Protein AF-A0A7W6WTU1-F1 (afdb_monomer_lite)

Secondary structure (DSSP, 8-state):
-----TTEEEEEEGGGS-TTPPPEE-HHHHHTT-TTSPPEEEEE-TTSPPTTPSSP----EEEEESB-TTT--BS----TTS---S--EEEEEETTTTEEEEEEE-TTT--EEETTT--EEESSSPTT-PPPEE-EEEEEETTEEEEEEESSPP-

Sequence (155 aa):
MTTNIPGFVQIIKVNDFLPGDPPIDITDIVHRTDSGATPRILARLETDKPDGEQPPSPPKFFSIARRCTHAGCNILKGSPNWATADRPIVFSMLGEGATVYPVIQCPCHGSRFDLTTGKRLLGPAPPGANLAQFETRIETVGEDAYVFVALAATA

Radius of gyration: 15.71 Å; chains: 1; bounding box: 39×41×41 Å

pLDDT: mean 83.46, std 15.88, range [39.72, 98.0]

Foldseek 3Di:
DDDDDPQKFFAFFPVVADAQPAKAWCQVRLCVVPVPFAGKIKDFHNPADDPPDPPDDPGDMWMWHQAAQQPGAGLDDPDPVFPCDPRQFDFDQADDPGDTARWGFRRPWTFIARRHFQATRDTDNDHPSGTFIWDWDWDDDPNTITIMTGRDTDD

Structure (mmCIF, N/CA/C/O backbone):
data_AF-A0A7W6WTU1-F1
#
_entry.id   AF-A0A7W6WTU1-F1
#
loop_
_atom_site.group_PDB
_atom_site.id
_atom_site.type_symbol
_atom_site.label_atom_id
_atom_site.label_alt_id
_atom_site.label_comp_id
_atom_site.label_asym_id
_atom_site.label_entity_id
_atom_site.label_seq_id
_atom_site.pdbx_PDB_ins_code
_atom_site.Cartn_x
_atom_site.Cartn_y
_atom_site.Cartn_z
_atom_site.occupancy
_atom_site.B_iso_or_equiv
_atom_site.auth_seq_id
_atom_site.auth_comp_id
_atom_site.auth_asym_id
_atom_site.auth_atom_id
_atom_site.pdbx_PDB_model_num
ATOM 1 N N . MET A 1 1 ? -16.209 -2.855 21.179 1.00 49.84 1 MET A N 1
ATOM 2 C CA . MET A 1 1 ? -16.854 -3.793 20.234 1.00 49.84 1 MET A CA 1
ATOM 3 C C . MET A 1 1 ? -16.062 -3.725 18.947 1.00 49.84 1 MET A C 1
ATOM 5 O O . MET A 1 1 ? -15.775 -2.618 18.526 1.00 49.84 1 MET A O 1
ATOM 9 N N . THR A 1 2 ? -15.634 -4.845 18.374 1.00 57.03 2 THR A N 1
ATOM 10 C CA . THR A 1 2 ? -14.981 -4.846 17.059 1.00 57.03 2 THR A CA 1
ATOM 11 C C . THR A 1 2 ? -16.050 -4.637 15.991 1.00 57.03 2 THR A C 1
ATOM 13 O O . THR A 1 2 ? -16.993 -5.423 15.899 1.00 57.03 2 THR A O 1
ATOM 16 N N . THR A 1 3 ? -15.944 -3.565 15.207 1.00 71.44 3 THR A N 1
ATOM 17 C CA . THR A 1 3 ? -16.825 -3.364 14.052 1.00 71.44 3 THR A CA 1
ATOM 18 C C . THR A 1 3 ? -16.449 -4.400 12.999 1.00 71.44 3 THR A C 1
ATOM 20 O O . THR A 1 3 ? -15.352 -4.365 12.448 1.00 71.44 3 THR A O 1
ATOM 23 N N . ASN A 1 4 ? -17.335 -5.367 12.759 1.00 82.25 4 ASN A N 1
ATOM 24 C CA . ASN A 1 4 ? -17.152 -6.343 11.693 1.00 82.25 4 ASN A CA 1
ATOM 25 C C . ASN A 1 4 ? -17.695 -5.762 10.385 1.00 82.25 4 ASN A C 1
ATOM 27 O O . ASN A 1 4 ? -18.902 -5.561 10.253 1.00 82.25 4 ASN A O 1
ATOM 31 N N . ILE A 1 5 ? -16.808 -5.507 9.427 1.00 89.81 5 ILE A N 1
ATOM 32 C CA . ILE A 1 5 ? -17.169 -5.024 8.096 1.00 89.81 5 ILE A CA 1
ATOM 33 C C . ILE A 1 5 ? -16.916 -6.173 7.121 1.00 89.81 5 ILE A C 1
ATOM 35 O O . ILE A 1 5 ? -15.758 -6.548 6.922 1.00 89.81 5 ILE A O 1
ATOM 39 N N . PRO A 1 6 ? -17.963 -6.755 6.511 1.00 91.62 6 PRO A N 1
ATOM 40 C CA . PRO A 1 6 ? -17.800 -7.878 5.598 1.00 91.62 6 PRO A CA 1
ATOM 41 C C . PRO A 1 6 ? -16.785 -7.578 4.492 1.00 91.62 6 PRO A C 1
ATOM 43 O O . PRO A 1 6 ? -16.918 -6.598 3.764 1.00 91.62 6 PRO A O 1
ATOM 46 N N . GLY A 1 7 ? -15.770 -8.435 4.370 1.00 94.38 7 GLY A N 1
ATOM 47 C CA . GLY A 1 7 ? -14.719 -8.305 3.359 1.00 94.38 7 GLY A CA 1
ATOM 48 C C . GLY A 1 7 ? -13.589 -7.334 3.711 1.00 94.38 7 GLY A C 1
ATOM 49 O O . GLY A 1 7 ? -12.691 -7.173 2.889 1.00 94.38 7 GLY A O 1
ATOM 50 N N . PHE A 1 8 ? -13.588 -6.729 4.901 1.00 96.75 8 PHE A N 1
ATOM 51 C CA . PHE A 1 8 ? -12.549 -5.806 5.358 1.00 96.75 8 PHE A CA 1
ATOM 52 C C . PHE A 1 8 ? -11.900 -6.268 6.664 1.00 96.75 8 PHE A C 1
ATOM 54 O O . PHE A 1 8 ? -12.519 -6.931 7.493 1.00 96.75 8 PHE A O 1
ATOM 61 N N . VAL A 1 9 ? -10.647 -5.864 6.864 1.00 95.94 9 VAL A N 1
ATOM 62 C CA . VAL A 1 9 ? -9.871 -6.116 8.083 1.00 95.94 9 VAL A CA 1
ATOM 63 C C . VAL A 1 9 ? -9.476 -4.788 8.710 1.00 95.94 9 VAL A C 1
ATOM 65 O O . VAL A 1 9 ? -8.958 -3.913 8.018 1.00 95.94 9 VAL A O 1
ATOM 68 N N . GLN A 1 10 ? -9.703 -4.643 10.016 1.00 96.19 10 GLN A N 1
ATOM 69 C CA . GLN A 1 10 ? -9.227 -3.502 10.801 1.00 96.19 10 GLN A CA 1
ATOM 70 C C . GLN A 1 10 ? -7.696 -3.558 10.926 1.00 96.19 10 GLN A C 1
ATOM 72 O O . GLN A 1 10 ? -7.157 -4.580 11.349 1.00 96.19 10 GLN A O 1
ATOM 77 N N . ILE A 1 11 ? -6.996 -2.475 10.579 1.00 96.00 11 ILE A N 1
ATOM 78 C CA . ILE A 1 11 ? -5.526 -2.441 10.522 1.00 96.00 11 ILE A CA 1
ATOM 79 C C . ILE A 1 11 ? -4.915 -1.617 11.657 1.00 96.00 11 ILE A C 1
ATOM 81 O O . ILE A 1 11 ? -4.184 -2.157 12.483 1.00 96.00 11 ILE A O 1
ATOM 85 N N . ILE A 1 12 ? -5.177 -0.310 11.681 1.00 95.19 12 ILE A N 1
ATOM 86 C CA . ILE A 1 12 ? -4.514 0.654 12.573 1.00 95.19 12 ILE A CA 1
ATOM 87 C C . ILE A 1 12 ? -5.452 1.827 12.865 1.00 95.19 12 ILE A C 1
ATOM 89 O O . ILE A 1 12 ? -6.352 2.101 12.065 1.00 95.19 12 ILE A O 1
ATOM 93 N N . LYS A 1 13 ? -5.277 2.512 14.001 1.00 94.31 13 LYS A N 1
ATOM 94 C CA . LYS A 1 13 ? -5.976 3.780 14.254 1.00 94.31 13 LYS A CA 1
ATOM 95 C C . LYS A 1 13 ? -5.490 4.838 13.269 1.00 94.31 13 LYS A C 1
ATOM 97 O O . LYS A 1 13 ? -4.302 4.901 12.968 1.00 94.31 13 LYS A O 1
ATOM 102 N N . VAL A 1 14 ? -6.390 5.706 12.816 1.00 92.94 14 VAL A N 1
ATOM 103 C CA . VAL A 1 14 ? -6.050 6.802 11.891 1.00 92.94 14 VAL A CA 1
ATOM 104 C C . VAL A 1 14 ? -4.957 7.708 12.472 1.00 92.94 14 VAL A C 1
ATOM 106 O O . VAL A 1 14 ? -4.037 8.094 11.755 1.00 92.94 14 VAL A O 1
ATOM 109 N N . ASN A 1 15 ? -5.017 7.993 13.775 1.00 90.38 15 ASN A N 1
ATOM 110 C CA . ASN A 1 15 ? -4.074 8.889 14.454 1.00 90.38 15 ASN A CA 1
ATOM 111 C C . ASN A 1 15 ? -2.739 8.230 14.839 1.00 90.38 15 ASN A C 1
ATOM 113 O O . ASN A 1 15 ? -1.808 8.943 15.199 1.00 90.38 15 ASN A O 1
ATOM 117 N N . ASP A 1 16 ? -2.626 6.903 14.717 1.00 92.56 16 ASP A N 1
ATOM 118 C CA . ASP A 1 16 ? -1.378 6.170 14.977 1.00 92.56 16 ASP A CA 1
ATOM 119 C C . ASP A 1 16 ? -0.516 6.019 13.707 1.00 92.56 16 ASP A C 1
ATOM 121 O O . ASP A 1 16 ? 0.586 5.478 13.776 1.00 92.56 16 ASP A O 1
ATOM 125 N N . PHE A 1 17 ? -1.013 6.462 12.544 1.00 90.75 17 PHE A N 1
ATOM 126 C CA . PHE A 1 17 ? -0.292 6.422 11.271 1.00 90.75 17 PHE A CA 1
ATOM 127 C C . PHE A 1 17 ? -0.342 7.793 10.595 1.00 90.75 17 PHE A C 1
ATOM 129 O O . PHE A 1 17 ? -1.332 8.150 9.950 1.00 90.75 17 PHE A O 1
ATOM 136 N N . LEU A 1 18 ? 0.701 8.594 10.798 1.00 87.06 18 LEU A N 1
ATOM 137 C CA . LEU A 1 18 ? 0.744 10.015 10.465 1.00 87.06 18 LEU A CA 1
ATOM 138 C C . LEU A 1 18 ? 1.025 10.254 8.969 1.00 87.06 18 LEU A C 1
ATOM 140 O O . LEU A 1 18 ? 1.594 9.395 8.289 1.00 87.06 18 LEU A O 1
ATOM 144 N N . PRO A 1 19 ? 0.619 11.411 8.407 1.00 86.44 19 PRO A N 1
ATOM 145 C CA . PRO A 1 19 ? 0.958 11.765 7.031 1.00 86.44 19 PRO A CA 1
ATOM 146 C C . PRO A 1 19 ? 2.469 11.707 6.776 1.00 86.44 19 PRO A C 1
ATOM 148 O O . PRO A 1 19 ? 3.253 12.341 7.479 1.00 86.44 19 PRO A O 1
ATOM 151 N N . GLY A 1 20 ? 2.879 10.958 5.749 1.00 78.50 20 GLY A N 1
ATOM 152 C CA . GLY A 1 20 ? 4.288 10.815 5.370 1.00 78.50 20 GLY A CA 1
ATOM 153 C C . GLY A 1 20 ? 5.069 9.762 6.160 1.00 78.50 20 GLY A C 1
ATOM 154 O O . GLY A 1 20 ? 6.252 9.563 5.866 1.00 78.50 20 GLY A O 1
ATOM 155 N N . ASP A 1 21 ? 4.429 9.062 7.104 1.00 83.75 21 ASP A N 1
ATOM 156 C CA . ASP A 1 21 ? 5.038 7.907 7.758 1.00 83.75 21 ASP A CA 1
ATOM 157 C C . ASP A 1 21 ? 5.444 6.841 6.721 1.00 83.75 21 ASP A C 1
ATOM 159 O O . ASP A 1 21 ? 4.769 6.656 5.696 1.00 83.75 21 ASP A O 1
ATOM 163 N N . PRO A 1 22 ? 6.537 6.093 6.971 1.00 83.81 22 PRO A N 1
ATOM 164 C CA . PRO A 1 22 ? 6.921 4.988 6.111 1.00 83.81 22 PRO A CA 1
ATOM 165 C C . PRO A 1 22 ? 5.764 3.990 5.949 1.00 83.81 22 PRO A C 1
ATOM 167 O O . PRO A 1 22 ? 5.136 3.614 6.941 1.00 83.81 22 PRO A O 1
ATOM 170 N N . PRO A 1 23 ? 5.501 3.493 4.728 1.00 88.00 23 PRO A N 1
ATOM 171 C CA . PRO A 1 23 ? 4.534 2.431 4.525 1.00 88.00 23 PRO A CA 1
ATOM 172 C C . PRO A 1 23 ? 4.836 1.213 5.397 1.00 88.00 23 PRO A C 1
ATOM 174 O O . PRO A 1 23 ? 5.992 0.806 5.545 1.00 88.00 23 PRO A O 1
ATOM 177 N N . ILE A 1 24 ? 3.784 0.596 5.919 1.00 90.00 24 ILE A N 1
ATOM 178 C CA . ILE A 1 24 ? 3.876 -0.575 6.789 1.00 90.00 24 ILE A CA 1
ATOM 179 C C . ILE A 1 24 ? 3.443 -1.836 6.046 1.00 90.00 24 ILE A C 1
ATOM 181 O O . ILE A 1 24 ? 2.572 -1.812 5.175 1.00 90.00 24 ILE A O 1
ATOM 185 N N . ASP A 1 25 ? 4.056 -2.961 6.394 1.00 92.19 25 ASP A N 1
ATOM 186 C CA . ASP A 1 25 ? 3.644 -4.275 5.911 1.00 92.19 25 ASP A CA 1
ATOM 187 C C . ASP A 1 25 ? 2.487 -4.793 6.767 1.00 92.19 25 ASP A C 1
ATOM 189 O O . ASP A 1 25 ? 2.641 -4.982 7.972 1.00 92.19 25 ASP A O 1
ATOM 193 N N . ILE A 1 26 ? 1.332 -5.028 6.144 1.00 95.56 26 ILE A N 1
ATOM 194 C CA . ILE A 1 26 ? 0.112 -5.465 6.843 1.00 95.56 26 ILE A CA 1
ATOM 195 C C . ILE A 1 26 ? -0.233 -6.925 6.548 1.00 95.56 26 ILE A C 1
ATOM 197 O O . ILE A 1 26 ? -1.326 -7.386 6.872 1.00 95.56 26 ILE A O 1
ATOM 201 N N . THR A 1 27 ? 0.692 -7.663 5.927 1.00 94.94 27 THR A N 1
ATOM 202 C CA . THR A 1 27 ? 0.477 -9.045 5.477 1.00 94.94 27 THR A CA 1
ATOM 203 C C . THR A 1 27 ? 0.038 -9.960 6.617 1.00 94.94 27 THR A C 1
ATOM 205 O O . THR A 1 27 ? -0.971 -10.645 6.488 1.00 94.94 27 THR A O 1
ATOM 208 N N . ASP A 1 28 ? 0.720 -9.912 7.761 1.00 95.31 28 ASP A N 1
ATOM 209 C CA . ASP A 1 28 ? 0.382 -10.777 8.896 1.00 95.31 28 ASP A CA 1
ATOM 210 C C . ASP A 1 28 ? -0.998 -10.444 9.485 1.00 95.31 28 ASP A C 1
ATOM 212 O O . ASP A 1 28 ? -1.674 -11.325 10.009 1.00 95.31 28 ASP A O 1
ATOM 216 N N . ILE A 1 29 ? -1.442 -9.185 9.389 1.00 96.12 29 ILE A N 1
ATOM 217 C CA . ILE A 1 29 ? -2.764 -8.756 9.868 1.00 96.12 29 ILE A CA 1
ATOM 218 C C . ILE A 1 29 ? -3.855 -9.329 8.958 1.00 96.12 29 ILE A C 1
ATOM 220 O O . ILE A 1 29 ? -4.800 -9.948 9.448 1.00 96.12 29 ILE A O 1
ATOM 224 N N . VAL A 1 30 ? -3.709 -9.186 7.636 1.00 96.50 30 VAL A N 1
ATOM 225 C CA . VAL A 1 30 ? -4.699 -9.715 6.683 1.00 96.50 30 VAL A CA 1
ATOM 226 C C . VAL A 1 30 ? -4.713 -11.246 6.670 1.00 96.50 30 VAL A C 1
ATOM 228 O O . VAL A 1 30 ? -5.786 -11.839 6.591 1.00 96.50 30 VA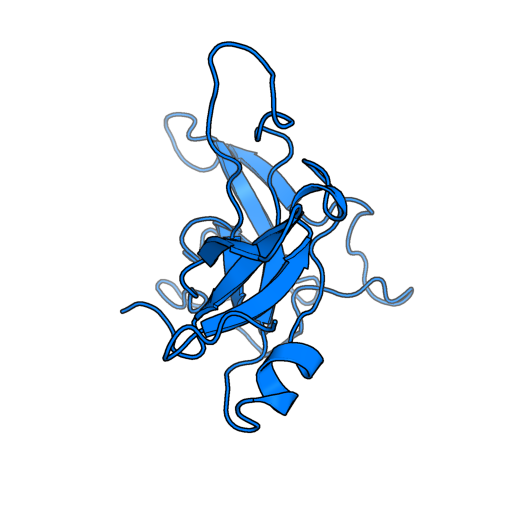L A O 1
ATOM 231 N N . HIS A 1 31 ? -3.558 -11.897 6.852 1.00 96.50 31 HIS A N 1
ATOM 232 C CA . HIS A 1 31 ? -3.434 -13.362 6.888 1.00 96.50 31 HIS A CA 1
ATOM 233 C C . HIS A 1 31 ? -4.082 -14.023 8.099 1.00 96.50 31 HIS A C 1
ATOM 235 O O . HIS A 1 31 ? -4.489 -15.178 8.006 1.00 96.50 31 HIS A O 1
ATOM 241 N N . ARG A 1 32 ? -4.243 -13.301 9.215 1.00 95.75 32 ARG A N 1
ATOM 242 C CA . ARG A 1 32 ? -5.039 -13.788 10.356 1.00 95.75 32 ARG A CA 1
ATOM 243 C C . ARG A 1 32 ? -6.520 -13.940 10.015 1.00 95.75 32 ARG A C 1
ATOM 245 O O . ARG A 1 32 ? -7.197 -14.729 10.663 1.00 95.75 32 ARG A O 1
ATOM 252 N N . THR A 1 33 ? -7.009 -13.180 9.036 1.00 93.88 33 THR A N 1
ATOM 253 C CA . THR A 1 33 ? -8.406 -13.243 8.583 1.00 93.88 33 THR A CA 1
ATOM 254 C C . THR A 1 33 ? -8.553 -14.171 7.379 1.00 93.88 33 THR A C 1
ATOM 256 O O . THR A 1 33 ? -9.473 -14.979 7.336 1.00 93.88 33 THR A O 1
ATOM 259 N N . ASP A 1 34 ? -7.626 -14.090 6.423 1.00 94.75 34 ASP A N 1
ATOM 260 C CA . ASP A 1 34 ? -7.571 -14.961 5.251 1.00 94.75 34 ASP A CA 1
ATOM 261 C C . ASP A 1 34 ? -6.111 -15.268 4.886 1.00 94.75 34 ASP A C 1
ATOM 263 O O . ASP A 1 34 ? -5.389 -14.436 4.333 1.00 94.75 34 ASP A O 1
ATOM 267 N N . SER A 1 35 ? -5.677 -16.496 5.178 1.00 95.44 35 SER A N 1
ATOM 268 C CA . SER A 1 35 ? -4.311 -16.965 4.901 1.00 95.44 35 SER A CA 1
ATOM 269 C C . SER A 1 35 ? -3.937 -16.985 3.409 1.00 95.44 35 SER A C 1
ATOM 271 O O . SER A 1 35 ? -2.751 -16.990 3.080 1.00 95.44 35 SER A O 1
ATOM 273 N N . GLY A 1 36 ? -4.924 -16.986 2.504 1.00 95.38 36 GLY A N 1
ATOM 274 C CA . GLY A 1 36 ? -4.719 -16.937 1.055 1.00 95.38 36 GLY A CA 1
ATOM 275 C C . GLY A 1 36 ? -4.619 -15.517 0.497 1.00 95.38 36 GLY A C 1
ATOM 276 O O . GLY A 1 36 ? -4.309 -15.335 -0.682 1.00 95.38 36 GLY A O 1
ATOM 277 N N . ALA A 1 37 ? -4.859 -14.498 1.322 1.00 96.38 37 ALA A N 1
ATOM 278 C CA . ALA A 1 37 ? -4.951 -13.128 0.859 1.00 96.38 37 ALA A CA 1
ATOM 279 C C . ALA A 1 37 ? -3.585 -12.607 0.352 1.00 96.38 37 ALA A C 1
ATOM 281 O O . ALA A 1 37 ? -2.532 -12.843 0.942 1.00 96.38 37 ALA A O 1
ATOM 282 N N . THR A 1 38 ? -3.574 -11.829 -0.732 1.00 97.12 38 THR A N 1
ATOM 283 C CA . THR A 1 38 ? -2.355 -11.237 -1.319 1.00 97.12 38 THR A CA 1
ATOM 284 C C . THR A 1 38 ? -1.492 -10.456 -0.302 1.00 97.12 38 THR A C 1
ATOM 286 O O . THR A 1 38 ? -1.995 -9.577 0.387 1.00 97.12 38 THR A O 1
ATOM 289 N N . PRO A 1 39 ? -0.176 -10.679 -0.187 1.00 95.50 39 PRO A N 1
ATOM 290 C CA . PRO A 1 39 ? 0.686 -9.855 0.670 1.00 95.50 39 PRO A CA 1
ATOM 291 C C . PRO A 1 39 ? 0.691 -8.380 0.243 1.00 95.50 39 PRO A C 1
ATOM 293 O O . PRO A 1 39 ? 0.862 -8.086 -0.945 1.00 95.50 39 PRO A O 1
ATOM 296 N N . ARG A 1 40 ? 0.526 -7.443 1.182 1.00 96.00 40 ARG A N 1
ATOM 297 C CA . ARG A 1 40 ? 0.267 -6.028 0.863 1.00 96.00 40 ARG A CA 1
ATOM 298 C C . ARG A 1 40 ? 0.781 -5.063 1.922 1.00 96.00 40 ARG A C 1
ATOM 300 O O . ARG A 1 40 ? 1.112 -5.458 3.038 1.00 96.00 40 ARG A O 1
ATOM 307 N N . ILE A 1 41 ? 0.840 -3.801 1.529 1.00 94.44 41 ILE A N 1
ATOM 308 C CA . ILE A 1 41 ? 1.300 -2.691 2.362 1.00 94.44 41 ILE A CA 1
ATOM 309 C C . ILE A 1 41 ? 0.138 -1.745 2.657 1.00 94.44 41 ILE A C 1
ATOM 311 O O . ILE A 1 41 ? -0.857 -1.756 1.930 1.00 94.44 41 ILE A O 1
ATOM 315 N N . LEU A 1 42 ? 0.286 -0.906 3.676 1.00 95.06 42 LEU A N 1
ATOM 316 C CA . LEU A 1 42 ? -0.541 0.278 3.896 1.00 95.06 42 LEU A CA 1
ATOM 317 C C . LEU A 1 42 ? 0.351 1.521 3.860 1.00 95.06 42 LEU A C 1
ATOM 319 O O . LEU A 1 42 ? 1.442 1.514 4.427 1.00 95.06 42 LEU A O 1
ATOM 323 N N . ALA A 1 43 ? -0.113 2.579 3.204 1.00 92.19 43 ALA A N 1
ATOM 324 C CA . ALA A 1 43 ? 0.590 3.848 3.098 1.00 92.19 43 ALA A CA 1
ATOM 325 C C . ALA A 1 43 ? -0.351 5.036 3.322 1.00 92.19 43 ALA A C 1
ATOM 327 O O . ALA A 1 43 ? -1.536 4.965 2.989 1.00 92.19 43 ALA A O 1
ATOM 328 N N . ARG A 1 44 ? 0.209 6.137 3.829 1.00 90.38 44 ARG A N 1
ATOM 329 C CA . ARG A 1 44 ? -0.439 7.445 3.953 1.00 90.38 44 ARG A CA 1
ATOM 330 C C . ARG A 1 44 ? 0.483 8.497 3.343 1.00 90.38 44 ARG A C 1
ATOM 332 O O . ARG A 1 44 ? 1.674 8.524 3.640 1.00 90.38 44 ARG A O 1
ATOM 339 N N . LEU A 1 45 ? -0.036 9.319 2.435 1.00 84.00 45 LEU A N 1
ATOM 340 C CA . LEU A 1 45 ? 0.782 10.320 1.742 1.00 84.00 45 LEU A CA 1
ATOM 341 C C . LEU A 1 45 ? 1.103 11.500 2.663 1.00 84.00 45 LEU A C 1
ATOM 343 O O . LEU A 1 45 ? 0.279 11.877 3.486 1.00 84.00 45 LEU A O 1
ATOM 347 N N . GLU A 1 46 ? 2.268 12.124 2.480 1.00 76.50 46 GLU A N 1
ATOM 348 C CA . GLU A 1 46 ? 2.643 13.350 3.212 1.00 76.50 46 GLU A CA 1
ATOM 349 C C . GLU A 1 46 ? 1.763 14.554 2.855 1.00 76.50 46 GLU A C 1
ATOM 351 O O . GLU A 1 46 ? 1.642 15.492 3.631 1.00 76.50 46 GLU A O 1
ATOM 356 N N . THR A 1 47 ? 1.149 14.530 1.669 1.00 72.50 47 THR A N 1
ATOM 357 C CA . THR A 1 47 ? 0.224 15.566 1.199 1.00 72.50 47 THR A CA 1
ATOM 358 C C . THR A 1 47 ? -1.174 15.428 1.796 1.00 72.50 47 THR A C 1
ATOM 360 O O . THR A 1 47 ? -2.033 16.271 1.534 1.00 72.50 47 THR A O 1
ATOM 363 N N . ASP A 1 48 ? -1.420 14.364 2.564 1.00 71.44 48 ASP A N 1
ATOM 364 C CA . ASP A 1 48 ? -2.628 14.227 3.362 1.00 71.44 48 ASP A CA 1
ATOM 365 C C . ASP A 1 48 ? -2.573 15.190 4.551 1.00 71.44 48 ASP A C 1
ATOM 367 O O . ASP A 1 48 ? -1.527 15.361 5.177 1.00 71.44 48 ASP A O 1
ATOM 371 N N . LYS A 1 49 ? -3.699 15.824 4.872 1.00 65.94 49 LYS A N 1
ATOM 372 C CA . LYS A 1 49 ? -3.758 16.729 6.021 1.00 65.94 49 LYS A CA 1
ATOM 373 C C . LYS A 1 49 ? -4.040 15.941 7.301 1.00 65.94 49 LYS A C 1
ATOM 375 O O . LYS A 1 49 ? -4.843 15.005 7.265 1.00 65.94 49 LYS A O 1
ATOM 380 N N . PRO A 1 50 ? -3.426 16.304 8.439 1.00 65.00 50 PRO A N 1
ATOM 381 C CA . PRO A 1 50 ? -3.889 15.854 9.743 1.00 65.00 50 PRO A CA 1
ATOM 382 C C . PRO A 1 50 ? -5.378 16.164 9.945 1.00 65.00 50 PRO A C 1
ATOM 384 O O . PRO A 1 50 ? -5.895 17.162 9.428 1.00 65.00 50 PRO A O 1
ATOM 387 N N . ASP A 1 51 ? -6.062 15.328 10.727 1.00 62.28 51 ASP A N 1
ATOM 388 C CA . ASP A 1 51 ? -7.456 15.581 11.094 1.00 62.28 51 ASP A CA 1
ATOM 389 C C . ASP A 1 51 ? -7.587 16.953 11.777 1.00 62.28 51 ASP A C 1
ATOM 391 O O . ASP A 1 51 ? -6.855 17.275 12.713 1.00 62.28 51 ASP A O 1
ATOM 395 N N . GLY A 1 52 ? -8.537 17.766 11.300 1.00 62.41 52 GLY A N 1
ATOM 396 C CA . GLY A 1 52 ? -8.835 19.094 11.850 1.00 62.41 52 GLY A CA 1
ATOM 397 C C . GLY A 1 52 ? -8.219 20.290 11.110 1.00 62.41 52 GLY A C 1
ATOM 398 O O . GLY A 1 52 ? -8.570 21.425 11.434 1.00 62.41 52 GLY A O 1
ATOM 399 N N . GLU A 1 53 ? -7.367 20.090 10.097 1.00 62.75 53 GLU A N 1
ATOM 400 C CA . GLU A 1 53 ? -6.830 21.199 9.286 1.00 62.75 53 GLU A CA 1
ATOM 401 C C . GLU A 1 53 ? -7.801 21.705 8.196 1.00 62.75 53 GLU A C 1
ATOM 403 O O . GLU A 1 53 ? -8.576 20.944 7.617 1.00 62.75 53 GLU A O 1
ATOM 408 N N . GLN A 1 54 ? -7.741 23.007 7.862 1.00 60.62 54 GLN A N 1
ATOM 409 C CA . GLN A 1 54 ? -8.613 23.654 6.865 1.00 60.62 54 GLN A CA 1
ATOM 410 C C . GLN A 1 54 ? -7.950 23.867 5.477 1.00 60.62 54 GLN A C 1
ATOM 412 O O . GLN A 1 54 ? -6.750 24.129 5.386 1.00 60.62 54 GLN A O 1
ATOM 417 N N . PRO A 1 55 ? -8.714 23.796 4.360 1.00 57.19 55 PRO A N 1
ATOM 418 C CA . PRO A 1 55 ? -10.022 23.152 4.277 1.00 57.19 55 PRO A CA 1
ATOM 419 C C . PRO A 1 55 ? -9.903 21.660 4.626 1.00 57.19 55 PRO A C 1
ATOM 421 O O . PRO A 1 55 ? -8.882 21.056 4.270 1.00 57.19 55 PRO A O 1
ATOM 424 N N . PRO A 1 56 ? -10.919 21.095 5.305 1.00 60.88 56 PRO A N 1
ATOM 425 C CA . PRO A 1 56 ? -10.907 19.703 5.723 1.00 60.88 56 PRO A CA 1
ATOM 426 C C . PRO A 1 56 ? -10.868 18.794 4.497 1.00 60.88 56 PRO A C 1
ATOM 428 O O . PRO A 1 56 ? -11.717 18.887 3.609 1.00 60.88 56 PRO A O 1
ATOM 431 N N . SER A 1 57 ? -9.874 17.914 4.453 1.00 67.06 57 SER A N 1
ATOM 432 C CA . SER A 1 57 ? -9.845 16.762 3.557 1.00 67.06 57 SER A CA 1
ATOM 433 C C . SER A 1 57 ? -9.873 15.507 4.419 1.00 67.06 57 SER A C 1
ATOM 435 O O . SER A 1 57 ? -9.076 15.432 5.351 1.00 67.06 57 SER A O 1
ATOM 437 N N . PRO A 1 58 ? -10.758 14.534 4.145 1.00 75.75 58 PRO A N 1
ATOM 438 C CA . PRO A 1 58 ? -10.731 13.280 4.882 1.00 75.75 58 PRO A CA 1
ATOM 439 C C . PRO A 1 58 ? -9.376 12.590 4.663 1.00 75.75 58 PRO A C 1
ATOM 441 O O . PRO A 1 58 ? -8.903 12.603 3.517 1.00 75.75 58 PRO A O 1
ATOM 444 N N . PRO A 1 59 ? -8.784 11.975 5.706 1.00 87.19 59 PRO A N 1
ATOM 445 C CA . PRO A 1 59 ? -7.543 11.233 5.574 1.00 87.19 59 PRO A CA 1
ATOM 446 C C . PRO A 1 59 ? -7.620 10.179 4.477 1.00 87.19 59 PRO A C 1
ATOM 448 O O . PRO A 1 59 ? -8.648 9.514 4.299 1.00 87.19 59 PRO A O 1
ATOM 451 N N . LYS A 1 60 ? -6.522 10.001 3.743 1.00 89.06 60 LYS A N 1
ATOM 452 C CA . LYS A 1 60 ? -6.446 9.029 2.646 1.00 89.06 60 LYS A CA 1
ATOM 453 C C . LYS A 1 60 ? -5.337 8.023 2.873 1.00 89.06 60 LYS A C 1
ATOM 455 O O . LYS A 1 60 ? -4.160 8.368 2.971 1.00 89.06 60 LYS A O 1
ATOM 460 N N . PHE A 1 61 ? -5.734 6.759 2.854 1.00 94.50 61 PHE A N 1
ATOM 461 C CA . PHE A 1 61 ? -4.837 5.622 2.942 1.00 94.50 61 PHE A CA 1
ATOM 462 C C . PHE A 1 61 ? -4.841 4.859 1.621 1.00 94.50 61 PHE A C 1
ATOM 464 O O . PHE A 1 61 ? -5.814 4.880 0.873 1.00 94.50 61 PHE A O 1
ATOM 471 N N . PHE A 1 62 ? -3.733 4.191 1.325 1.00 95.25 62 PHE A N 1
ATOM 472 C CA . PHE A 1 62 ? -3.565 3.418 0.102 1.00 95.25 62 PHE A CA 1
ATOM 473 C C . PHE A 1 62 ? -3.003 2.051 0.447 1.00 95.25 62 PHE A C 1
ATOM 475 O O . PHE A 1 62 ? -2.034 1.943 1.203 1.00 95.25 62 PHE A O 1
ATOM 482 N N . SER A 1 63 ? -3.595 1.003 -0.119 1.00 97.12 63 SER A N 1
ATOM 483 C CA . SER A 1 63 ? -3.087 -0.354 0.024 1.00 97.12 63 SER A CA 1
ATOM 484 C C . SER A 1 63 ? -2.879 -0.994 -1.339 1.00 97.12 63 SER A C 1
ATOM 486 O O . SER A 1 63 ? -3.776 -1.035 -2.180 1.00 97.12 63 SER A O 1
ATOM 488 N N . ILE A 1 64 ? -1.664 -1.493 -1.552 1.00 96.44 64 ILE A N 1
ATOM 489 C CA . ILE A 1 64 ? -1.240 -2.159 -2.784 1.00 96.44 64 ILE A CA 1
ATOM 490 C C . ILE A 1 64 ? -0.438 -3.413 -2.453 1.00 96.44 64 ILE A C 1
ATOM 492 O O . ILE A 1 64 ? 0.133 -3.545 -1.364 1.00 96.44 64 ILE A O 1
ATOM 496 N N . ALA A 1 65 ? -0.375 -4.345 -3.400 1.00 96.69 65 ALA A N 1
ATOM 497 C CA . ALA A 1 65 ? 0.402 -5.566 -3.254 1.00 96.69 65 ALA A CA 1
ATOM 498 C C . ALA A 1 65 ? 1.874 -5.241 -2.965 1.00 96.69 65 ALA A C 1
ATOM 500 O O . ALA A 1 65 ? 2.487 -4.397 -3.617 1.00 96.69 65 ALA A O 1
ATOM 501 N N . ARG A 1 66 ? 2.470 -5.951 -2.000 1.00 93.06 66 ARG A N 1
ATOM 502 C CA . ARG A 1 66 ? 3.860 -5.703 -1.588 1.00 93.06 66 ARG A CA 1
ATOM 503 C C . ARG A 1 66 ? 4.877 -6.379 -2.501 1.00 93.06 66 ARG A C 1
ATOM 505 O O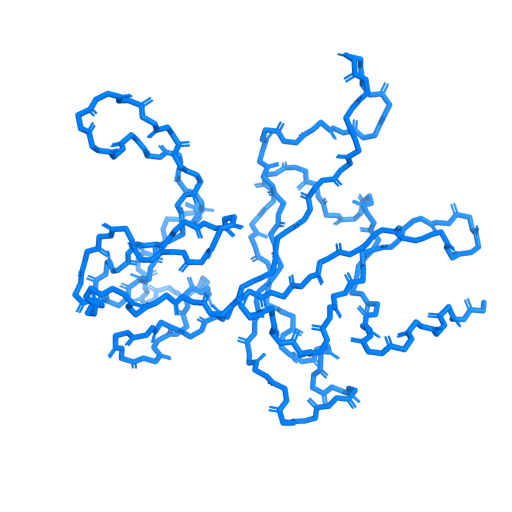 . ARG A 1 66 ? 6.063 -6.090 -2.391 1.00 93.06 66 ARG A O 1
ATOM 512 N N . ARG A 1 67 ? 4.450 -7.331 -3.336 1.00 94.06 67 ARG A N 1
ATOM 513 C CA . ARG A 1 67 ? 5.329 -8.107 -4.220 1.00 94.06 67 ARG A CA 1
ATOM 514 C C . ARG A 1 67 ? 5.374 -7.473 -5.602 1.00 94.06 67 ARG A C 1
ATOM 516 O O . ARG A 1 67 ? 4.354 -7.358 -6.269 1.00 94.06 67 ARG A O 1
ATOM 523 N N . CYS A 1 68 ? 6.574 -7.109 -6.034 1.00 93.69 68 CYS A N 1
ATOM 524 C CA . CYS A 1 68 ? 6.833 -6.560 -7.356 1.00 93.69 68 CYS A CA 1
ATOM 525 C C . CYS A 1 68 ? 6.456 -7.555 -8.458 1.00 93.69 68 CYS A C 1
ATOM 527 O O . CYS A 1 68 ? 6.874 -8.711 -8.428 1.00 93.69 68 CYS A O 1
ATOM 529 N N . THR A 1 69 ? 5.749 -7.076 -9.477 1.00 96.94 69 THR A N 1
ATOM 530 C CA . THR A 1 69 ? 5.321 -7.852 -10.652 1.00 96.94 69 THR A CA 1
ATOM 531 C C . THR A 1 69 ? 6.451 -8.223 -11.615 1.00 96.94 69 THR A C 1
ATOM 533 O O . THR A 1 69 ? 6.219 -8.961 -12.564 1.00 96.94 69 THR A O 1
ATOM 536 N N . HIS A 1 70 ? 7.677 -7.741 -11.385 1.00 94.88 70 HIS A N 1
ATOM 537 C CA . HIS A 1 70 ? 8.854 -8.173 -12.144 1.00 94.88 70 HIS A CA 1
ATOM 538 C C . HIS A 1 70 ? 9.348 -9.555 -11.690 1.00 94.88 70 HIS A C 1
ATOM 540 O O . HIS A 1 70 ? 9.367 -10.497 -12.470 1.00 94.88 70 HIS A O 1
ATOM 546 N N . ALA A 1 71 ? 9.761 -9.662 -10.423 1.00 93.69 71 ALA A N 1
ATOM 547 C CA . ALA A 1 71 ? 10.459 -10.838 -9.891 1.00 93.69 71 ALA A CA 1
ATOM 548 C C . ALA A 1 71 ? 9.977 -11.245 -8.484 1.00 93.69 71 ALA A C 1
ATOM 550 O O . ALA A 1 71 ? 10.663 -11.968 -7.771 1.00 93.69 71 ALA A O 1
ATOM 551 N N . GLY A 1 72 ? 8.830 -10.731 -8.028 1.00 92.81 72 GLY A N 1
ATOM 552 C CA . GLY A 1 72 ? 8.237 -11.092 -6.736 1.00 92.81 72 GLY A CA 1
ATOM 553 C C . GLY A 1 72 ? 8.903 -10.477 -5.500 1.00 92.81 72 GLY A C 1
ATOM 554 O O . GLY A 1 72 ? 8.469 -10.759 -4.383 1.00 92.81 72 GLY A O 1
ATOM 555 N N . CYS A 1 73 ? 9.919 -9.624 -5.667 1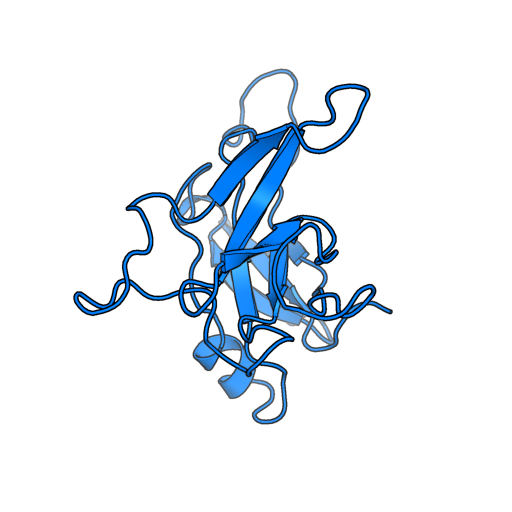.00 89.31 73 CYS A N 1
ATOM 556 C CA . CYS A 1 73 ? 10.580 -8.932 -4.560 1.00 89.31 73 CYS A CA 1
ATOM 557 C C . CYS A 1 73 ? 9.596 -8.133 -3.700 1.00 89.31 73 CYS A C 1
ATOM 559 O O . CYS A 1 73 ? 8.722 -7.451 -4.238 1.00 89.31 73 CYS A O 1
ATOM 561 N N . ASN A 1 74 ? 9.794 -8.137 -2.380 1.00 87.75 74 ASN A N 1
ATOM 562 C CA . ASN A 1 74 ? 9.075 -7.215 -1.507 1.00 87.75 74 ASN A CA 1
ATOM 563 C C . ASN A 1 74 ? 9.508 -5.772 -1.814 1.00 87.75 74 ASN A C 1
ATOM 565 O O . ASN A 1 74 ? 10.697 -5.477 -1.928 1.00 87.75 74 ASN A O 1
ATOM 569 N N . ILE A 1 75 ? 8.530 -4.885 -1.964 1.00 82.75 75 ILE A N 1
ATOM 570 C CA . ILE A 1 75 ? 8.720 -3.462 -2.262 1.00 82.75 75 ILE A CA 1
ATOM 571 C C . ILE A 1 75 ? 9.003 -2.668 -0.971 1.00 82.75 75 ILE A C 1
ATOM 573 O O . ILE A 1 75 ? 9.575 -1.586 -1.028 1.00 82.75 75 ILE A O 1
ATOM 577 N N . LEU A 1 76 ? 8.713 -3.249 0.199 1.00 75.44 76 LEU A N 1
ATOM 578 C CA . LEU A 1 76 ? 9.070 -2.713 1.512 1.00 75.44 76 LEU A CA 1
ATOM 579 C C . LEU A 1 76 ? 9.870 -3.729 2.329 1.00 75.44 76 LEU A C 1
ATOM 581 O O . LEU A 1 76 ? 9.379 -4.835 2.560 1.00 75.44 76 LEU A O 1
ATOM 585 N N . LYS A 1 77 ? 11.070 -3.330 2.775 1.00 53.28 77 LYS A N 1
ATOM 586 C CA . LYS A 1 77 ? 11.622 -3.507 4.136 1.00 53.28 77 LYS A CA 1
ATOM 587 C C . LYS A 1 77 ? 13.025 -2.885 4.201 1.00 53.28 77 LYS A C 1
ATOM 589 O O . LYS A 1 77 ? 13.832 -3.151 3.312 1.00 53.28 77 LYS A O 1
ATOM 594 N N . GLY A 1 78 ? 13.318 -2.151 5.280 1.00 44.62 78 GLY A N 1
ATOM 595 C CA . GLY A 1 78 ? 14.653 -1.669 5.664 1.00 44.62 78 GLY A CA 1
ATOM 596 C C . GLY A 1 78 ? 15.611 -2.806 6.025 1.00 44.62 78 GLY A C 1
ATOM 597 O O . GLY A 1 78 ? 15.940 -3.031 7.186 1.00 44.62 78 GLY A O 1
ATOM 598 N N . SER A 1 79 ? 16.028 -3.565 5.017 1.00 41.12 79 SER A N 1
ATOM 599 C CA . SER A 1 79 ? 17.173 -4.461 5.116 1.00 41.12 79 SER A CA 1
ATOM 600 C C . SER A 1 79 ? 18.445 -3.644 4.883 1.00 41.12 79 SER A C 1
ATOM 602 O O . SER A 1 79 ? 18.512 -2.953 3.868 1.00 41.12 79 SER A O 1
ATOM 604 N N . PRO A 1 80 ? 19.488 -3.770 5.722 1.00 42.72 80 PRO A N 1
ATOM 605 C CA . PRO A 1 80 ? 20.792 -3.149 5.463 1.00 42.72 80 PRO A CA 1
ATOM 606 C C . PRO A 1 80 ? 21.453 -3.642 4.160 1.00 42.72 80 PRO A C 1
ATOM 608 O O . PRO A 1 80 ? 22.450 -3.079 3.723 1.00 42.72 80 PRO A O 1
ATOM 611 N N . ASN A 1 81 ? 20.884 -4.666 3.511 1.00 39.72 81 ASN A N 1
ATOM 612 C CA . ASN A 1 81 ? 21.356 -5.212 2.241 1.00 39.72 81 ASN A CA 1
ATOM 613 C C . ASN A 1 81 ? 20.689 -4.579 1.010 1.00 39.72 81 ASN A C 1
ATOM 615 O O . ASN A 1 81 ? 21.068 -4.908 -0.114 1.00 39.72 81 ASN A O 1
ATOM 619 N N . TRP A 1 82 ? 19.678 -3.722 1.186 1.00 47.12 82 TRP A N 1
ATOM 620 C CA . TRP A 1 82 ? 18.865 -3.198 0.089 1.00 47.12 82 TRP A CA 1
ATOM 621 C C . TRP A 1 82 ? 18.759 -1.684 0.219 1.00 47.12 82 TRP A C 1
ATOM 623 O O . TRP A 1 82 ? 18.186 -1.186 1.179 1.00 47.12 82 TRP A O 1
ATOM 633 N N . ALA A 1 83 ? 19.308 -0.954 -0.753 1.00 42.44 83 ALA A N 1
ATOM 634 C CA . ALA A 1 83 ? 19.313 0.506 -0.822 1.00 42.44 83 ALA A CA 1
ATOM 635 C C . ALA A 1 83 ? 17.907 1.107 -1.061 1.00 42.44 83 ALA A C 1
ATOM 637 O O . ALA A 1 83 ? 17.683 1.852 -2.015 1.00 42.44 83 ALA A O 1
ATOM 638 N N . THR A 1 84 ? 16.925 0.773 -0.223 1.00 48.25 84 THR A N 1
ATOM 639 C CA . THR A 1 84 ? 15.737 1.606 -0.057 1.00 48.25 84 THR A CA 1
ATOM 640 C C . THR A 1 84 ? 16.177 2.859 0.684 1.00 48.25 84 THR A C 1
ATOM 642 O O . THR A 1 84 ? 16.717 2.754 1.781 1.00 48.25 84 THR A O 1
ATOM 645 N N . ALA A 1 85 ? 15.970 4.033 0.089 1.00 48.91 85 ALA A N 1
ATOM 646 C CA . ALA A 1 85 ? 16.105 5.291 0.812 1.00 48.91 85 ALA A CA 1
ATOM 647 C C . ALA A 1 85 ? 15.209 5.274 2.064 1.00 48.91 85 ALA A C 1
ATOM 649 O O . ALA A 1 85 ? 14.161 4.624 2.050 1.00 48.91 85 ALA A O 1
ATOM 650 N N . ASP A 1 86 ? 15.566 6.049 3.093 1.00 52.50 86 ASP A N 1
ATOM 651 C CA . ASP A 1 86 ? 14.766 6.237 4.320 1.00 52.50 86 ASP A CA 1
ATOM 652 C C . ASP A 1 86 ? 13.304 6.655 4.036 1.00 52.50 86 ASP A C 1
ATOM 654 O O . ASP A 1 86 ? 12.430 6.547 4.893 1.00 52.50 86 ASP A O 1
ATOM 658 N N . ARG A 1 87 ? 13.026 7.106 2.804 1.00 58.12 87 ARG A N 1
ATOM 659 C CA . ARG A 1 87 ? 11.719 7.502 2.276 1.00 58.12 87 ARG A CA 1
ATOM 660 C C . ARG A 1 87 ? 11.374 6.678 1.023 1.00 58.12 87 ARG A C 1
ATOM 662 O O . ARG A 1 87 ? 11.782 7.047 -0.078 1.00 58.12 87 ARG A O 1
ATOM 669 N N . PRO A 1 88 ? 10.640 5.558 1.152 1.00 63.66 88 PRO A N 1
ATOM 670 C CA . PRO A 1 88 ? 10.318 4.674 0.025 1.00 63.66 88 PRO A CA 1
ATOM 671 C C . PRO A 1 88 ? 9.219 5.228 -0.896 1.00 63.66 88 PRO A C 1
ATOM 673 O O . PRO A 1 88 ? 9.019 4.686 -1.986 1.00 63.66 88 PRO A O 1
ATOM 676 N N . ILE A 1 89 ? 8.524 6.291 -0.470 1.00 71.62 89 ILE A N 1
ATOM 677 C CA . ILE A 1 89 ? 7.618 7.078 -1.307 1.00 71.62 89 ILE A CA 1
ATOM 678 C C . ILE A 1 89 ? 8.381 8.303 -1.802 1.00 71.62 89 ILE A C 1
ATOM 680 O O . ILE A 1 89 ? 8.856 9.107 -1.002 1.00 71.62 89 ILE A O 1
ATOM 684 N N . VAL A 1 90 ? 8.479 8.453 -3.120 1.00 70.06 90 VAL A N 1
ATOM 685 C CA . VAL A 1 90 ? 9.112 9.610 -3.758 1.00 70.06 90 VAL A CA 1
ATOM 686 C C . VAL A 1 90 ? 8.105 10.262 -4.691 1.00 70.06 90 VAL A C 1
ATOM 688 O O . VAL A 1 90 ? 7.540 9.596 -5.556 1.00 70.06 90 VAL A O 1
ATOM 691 N N . PHE A 1 91 ? 7.895 11.568 -4.555 1.00 70.94 91 PHE A N 1
ATOM 692 C CA . PHE A 1 91 ? 7.099 12.324 -5.516 1.00 70.94 91 PHE A CA 1
ATOM 693 C C . PHE A 1 91 ? 7.940 12.574 -6.766 1.00 70.94 91 PHE A C 1
ATOM 695 O O . PHE A 1 91 ? 8.933 13.298 -6.732 1.00 70.94 91 PHE A O 1
ATOM 702 N N . SER A 1 92 ? 7.584 11.916 -7.868 1.00 66.00 92 SER A N 1
ATOM 703 C CA . SER A 1 92 ? 8.348 11.983 -9.114 1.00 66.00 92 SER A CA 1
ATOM 704 C C . SER A 1 92 ? 7.501 12.584 -10.225 1.00 66.00 92 SER A C 1
ATOM 706 O O . SER A 1 92 ? 6.374 12.145 -10.461 1.00 66.00 92 SER A O 1
ATOM 708 N N . MET A 1 93 ? 8.064 13.573 -10.922 1.00 65.56 93 MET A N 1
ATOM 709 C CA . MET A 1 93 ? 7.528 14.038 -12.197 1.00 65.56 93 MET A CA 1
ATOM 710 C C . MET A 1 93 ? 7.877 13.015 -13.275 1.00 65.56 93 MET A C 1
ATOM 712 O O . MET A 1 93 ? 9.051 12.820 -13.591 1.00 65.56 93 MET A O 1
ATOM 716 N N . LEU A 1 94 ? 6.863 12.353 -13.830 1.00 64.06 94 LEU A N 1
ATOM 717 C CA . LEU A 1 94 ? 7.032 11.403 -14.928 1.00 64.06 94 LEU A CA 1
ATOM 718 C C . LEU A 1 94 ? 6.159 11.823 -16.120 1.00 64.06 94 LEU A C 1
ATOM 720 O O . LEU A 1 94 ? 4.956 12.022 -15.961 1.00 64.06 94 LEU A O 1
ATOM 724 N N . GLY A 1 95 ? 6.770 11.906 -17.309 1.00 52.12 95 GLY A N 1
ATOM 725 C CA . GLY A 1 95 ? 6.113 12.233 -18.586 1.00 52.12 95 GLY A CA 1
ATOM 726 C C . GLY A 1 95 ? 6.224 13.703 -19.027 1.00 52.12 95 GLY A C 1
ATOM 727 O O . GLY A 1 95 ? 6.545 14.585 -18.230 1.00 52.12 95 GLY A O 1
ATOM 728 N N . GLU A 1 96 ? 5.961 13.961 -20.314 1.00 43.44 96 GLU A N 1
ATOM 729 C CA . GLU A 1 96 ? 5.794 15.316 -20.861 1.00 43.44 96 GLU A CA 1
ATOM 730 C C . GLU A 1 96 ? 4.489 15.915 -20.306 1.00 43.44 96 GLU A C 1
ATOM 732 O O . GLU A 1 96 ? 3.416 15.352 -20.509 1.00 43.44 96 GLU A O 1
ATOM 737 N N . GLY A 1 97 ? 4.574 17.020 -19.552 1.00 55.47 97 GLY A N 1
ATOM 738 C CA . GLY A 1 97 ? 3.409 17.656 -18.908 1.00 55.47 97 GLY A CA 1
ATOM 739 C C . GLY A 1 97 ? 3.279 17.479 -17.383 1.00 55.47 97 GLY A C 1
ATOM 740 O O . GLY A 1 97 ? 2.181 17.617 -16.857 1.00 55.47 97 GLY A O 1
ATOM 741 N N . ALA A 1 98 ? 4.379 17.194 -16.671 1.00 59.06 98 ALA A N 1
ATOM 742 C CA . ALA A 1 98 ? 4.552 17.388 -15.218 1.00 59.06 98 ALA A CA 1
ATOM 743 C C . ALA A 1 98 ? 3.410 16.880 -14.305 1.00 59.06 98 ALA A C 1
ATOM 745 O O . ALA A 1 98 ? 2.926 17.602 -13.435 1.00 59.06 98 ALA A O 1
ATOM 746 N N . THR A 1 99 ? 2.997 15.617 -14.448 1.00 61.59 99 THR A N 1
ATOM 747 C CA . THR A 1 99 ? 2.176 14.971 -13.409 1.00 61.59 99 THR A CA 1
ATOM 748 C C . THR A 1 99 ? 3.080 14.425 -12.305 1.00 61.59 99 THR A C 1
ATOM 750 O O . THR A 1 99 ? 4.017 13.670 -12.577 1.00 61.59 99 THR A O 1
ATOM 753 N N . VAL A 1 100 ? 2.809 14.824 -11.061 1.00 71.62 100 VAL A N 1
ATOM 754 C CA . VAL A 1 100 ? 3.520 14.349 -9.870 1.00 71.62 100 VAL A CA 1
ATOM 755 C C . VAL A 1 100 ? 2.808 13.107 -9.340 1.00 71.62 100 VAL A C 1
ATOM 757 O O . VAL A 1 100 ? 1.656 13.189 -8.919 1.00 71.62 100 VAL A O 1
ATOM 760 N N . TYR A 1 101 ? 3.498 11.967 -9.337 1.00 76.19 101 TYR A N 1
ATOM 761 C CA . TYR A 1 101 ? 2.980 10.722 -8.766 1.00 76.19 101 TYR A CA 1
ATOM 762 C C . TYR A 1 101 ? 3.663 10.432 -7.429 1.00 76.19 101 TYR A C 1
ATOM 764 O O . TYR A 1 101 ? 4.889 10.567 -7.354 1.00 76.19 101 TYR A O 1
ATOM 772 N N . PRO A 1 102 ? 2.934 9.976 -6.396 1.00 85.69 102 PRO A N 1
ATOM 773 C CA . PRO A 1 102 ? 3.562 9.314 -5.265 1.00 85.69 102 PRO A CA 1
ATOM 774 C C . PRO A 1 102 ? 4.055 7.942 -5.731 1.00 85.69 102 PRO A C 1
ATOM 776 O O . PRO A 1 102 ? 3.275 7.030 -6.005 1.00 85.69 102 PRO A O 1
ATOM 779 N N . VAL A 1 103 ? 5.366 7.805 -5.881 1.00 86.62 103 VAL A N 1
ATOM 780 C CA . VAL A 1 103 ? 5.985 6.604 -6.434 1.00 86.62 103 VAL A CA 1
ATOM 781 C C . VAL A 1 103 ? 6.515 5.730 -5.320 1.00 86.62 103 VAL A C 1
ATOM 783 O O . VAL A 1 103 ? 7.288 6.195 -4.489 1.00 86.62 103 VAL A O 1
ATOM 786 N N . ILE A 1 104 ? 6.187 4.443 -5.376 1.00 87.50 104 ILE A N 1
ATOM 787 C CA . ILE A 1 104 ? 6.900 3.412 -4.630 1.00 87.50 104 ILE A CA 1
ATOM 788 C C . ILE A 1 104 ? 7.866 2.668 -5.559 1.00 87.50 104 ILE A C 1
ATOM 790 O O . ILE A 1 104 ? 7.518 2.311 -6.691 1.00 87.50 104 ILE A O 1
ATOM 794 N N . GLN A 1 105 ? 9.099 2.442 -5.104 1.00 87.31 105 GLN A N 1
ATOM 795 C CA . GLN A 1 105 ? 10.144 1.795 -5.901 1.00 87.31 105 GLN A CA 1
ATOM 796 C C . GLN A 1 105 ? 10.532 0.431 -5.325 1.00 87.31 105 GLN A C 1
ATOM 798 O O . GLN A 1 105 ? 10.914 0.308 -4.167 1.00 87.31 105 GLN A O 1
ATOM 803 N N . CYS A 1 106 ? 10.509 -0.601 -6.168 1.00 87.81 106 CYS A N 1
ATOM 804 C CA . CYS A 1 106 ? 11.056 -1.910 -5.848 1.00 87.81 106 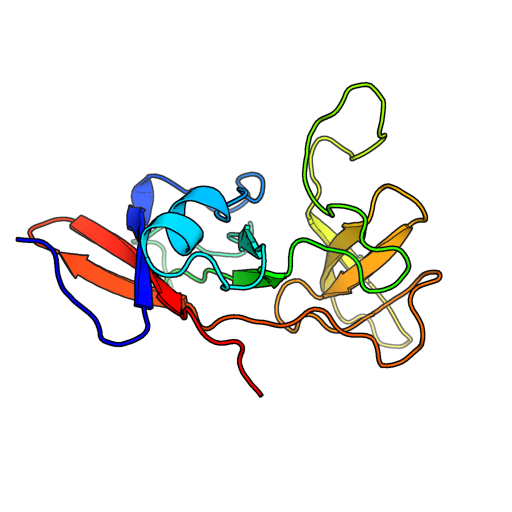CYS A CA 1
ATOM 805 C C . CYS A 1 106 ? 12.589 -1.827 -5.723 1.00 87.81 106 CYS A C 1
ATOM 807 O O . CYS A 1 106 ? 13.251 -1.442 -6.694 1.00 87.81 106 CYS A O 1
ATOM 809 N N . PRO A 1 107 ? 13.177 -2.253 -4.593 1.00 82.62 107 PRO A N 1
ATOM 810 C CA . PRO A 1 107 ? 14.613 -2.111 -4.363 1.00 82.62 107 PRO A CA 1
ATOM 811 C C . PRO A 1 107 ? 15.478 -3.070 -5.179 1.00 82.62 107 PRO A C 1
ATOM 813 O O . PRO A 1 107 ? 16.649 -2.787 -5.388 1.00 82.62 107 PRO A O 1
ATOM 816 N N . CYS A 1 108 ? 14.928 -4.192 -5.656 1.00 84.69 108 CYS A N 1
ATOM 817 C CA . CYS A 1 108 ? 15.730 -5.191 -6.363 1.00 84.69 108 CYS A CA 1
ATOM 818 C C . CYS A 1 108 ? 16.281 -4.674 -7.696 1.00 84.69 108 CYS A C 1
ATOM 820 O O . CYS A 1 108 ? 17.439 -4.903 -8.019 1.00 84.69 108 CYS A O 1
ATOM 822 N N . HIS A 1 109 ? 15.436 -4.010 -8.490 1.00 86.31 109 HIS A N 1
ATOM 823 C CA . HIS A 1 109 ? 15.780 -3.632 -9.868 1.00 86.31 109 HIS A CA 1
ATOM 824 C C . HIS A 1 109 ? 15.182 -2.280 -10.292 1.00 86.31 109 HIS A C 1
ATOM 826 O O . HIS A 1 109 ? 15.178 -1.943 -11.473 1.00 86.31 109 HIS A O 1
ATOM 832 N N . GLY A 1 110 ? 14.614 -1.519 -9.349 1.00 85.25 110 GLY A N 1
ATOM 833 C CA . GLY A 1 110 ? 14.137 -0.161 -9.605 1.00 85.25 110 GLY A CA 1
ATOM 834 C C . GLY A 1 110 ? 12.789 -0.043 -10.322 1.00 85.25 110 GLY A C 1
ATOM 835 O O . GLY A 1 110 ? 12.484 1.039 -10.817 1.00 85.25 110 GLY A O 1
ATOM 836 N N . SER A 1 111 ? 11.963 -1.100 -10.391 1.00 90.56 111 SER A N 1
ATOM 837 C CA . SER A 1 111 ? 10.576 -0.964 -10.880 1.00 90.56 111 SER A CA 1
ATOM 838 C C . SER A 1 111 ? 9.804 0.033 -10.021 1.00 90.56 111 SER A C 1
ATOM 840 O O . SER A 1 111 ? 9.814 -0.077 -8.798 1.00 90.56 111 SER A O 1
ATOM 842 N N . ARG A 1 112 ? 9.129 0.986 -10.657 1.00 90.12 112 ARG A N 1
ATOM 843 C CA . ARG A 1 112 ? 8.388 2.072 -10.012 1.00 90.12 112 ARG A CA 1
ATOM 844 C C . ARG A 1 112 ? 6.905 1.923 -10.272 1.00 90.12 112 ARG A C 1
ATOM 846 O O . ARG A 1 112 ? 6.509 1.677 -11.413 1.00 90.12 112 ARG A O 1
ATOM 853 N N . PHE A 1 113 ? 6.111 2.136 -9.236 1.00 91.88 113 PHE A N 1
ATOM 854 C CA . PHE A 1 113 ? 4.663 2.037 -9.289 1.00 91.88 113 PHE A CA 1
ATOM 855 C C . PHE A 1 113 ? 4.035 3.279 -8.673 1.00 91.88 113 PHE A C 1
ATOM 857 O O . PHE A 1 113 ? 4.561 3.823 -7.705 1.00 91.88 113 PHE A O 1
ATOM 864 N N . ASP A 1 114 ? 2.923 3.722 -9.242 1.00 91.75 114 ASP A N 1
ATOM 865 C CA . ASP A 1 114 ? 2.064 4.723 -8.622 1.00 91.75 114 ASP A CA 1
ATOM 866 C C . ASP A 1 114 ? 1.418 4.094 -7.387 1.00 91.75 114 ASP A C 1
ATOM 868 O O . ASP A 1 114 ? 0.726 3.082 -7.488 1.00 91.75 114 ASP A O 1
ATOM 872 N N . LEU A 1 115 ? 1.657 4.677 -6.217 1.00 89.00 115 LEU A N 1
ATOM 873 C CA . LEU A 1 115 ? 1.127 4.184 -4.952 1.00 89.00 115 LEU A CA 1
ATOM 874 C C . LEU A 1 115 ? -0.407 4.256 -4.889 1.00 89.00 115 LEU A C 1
ATOM 876 O O . LEU A 1 115 ? -1.028 3.447 -4.205 1.00 89.00 115 LEU A O 1
ATOM 880 N N . THR A 1 116 ? -1.018 5.202 -5.606 1.00 90.50 116 THR A N 1
ATOM 881 C CA . THR A 1 116 ? -2.468 5.446 -5.564 1.00 90.50 116 THR A CA 1
ATOM 882 C C . THR A 1 116 ? -3.261 4.564 -6.512 1.00 90.50 116 THR A C 1
ATOM 884 O O . THR A 1 116 ? -4.432 4.310 -6.244 1.00 90.50 116 THR A O 1
ATOM 887 N N . THR A 1 117 ? -2.638 4.083 -7.593 1.00 92.06 117 THR A N 1
ATOM 888 C CA . THR A 1 117 ? -3.289 3.270 -8.642 1.00 92.06 117 THR A CA 1
ATOM 889 C C . THR A 1 117 ? -2.661 1.882 -8.821 1.00 92.06 117 THR A C 1
ATOM 891 O O . THR A 1 117 ? -3.167 1.056 -9.573 1.00 92.06 117 THR A O 1
ATOM 894 N N . GLY A 1 118 ? -1.522 1.606 -8.179 1.00 94.31 118 GLY A N 1
ATOM 895 C CA . GLY A 1 118 ? -0.720 0.402 -8.416 1.00 94.31 118 GLY A CA 1
ATOM 896 C C . GLY A 1 118 ? -0.073 0.359 -9.807 1.00 94.31 118 GLY A C 1
ATOM 897 O O . GLY A 1 118 ? 0.660 -0.585 -10.122 1.00 94.31 118 GLY A O 1
ATOM 898 N N . LYS A 1 119 ? -0.313 1.366 -10.658 1.00 94.38 119 LYS A N 1
ATOM 899 C CA . LYS A 1 119 ? 0.120 1.389 -12.053 1.00 94.38 119 LYS A CA 1
ATOM 900 C C . LYS A 1 119 ? 1.634 1.306 -12.152 1.00 94.38 119 LYS A C 1
ATOM 902 O O . LYS A 1 119 ? 2.346 2.083 -11.521 1.00 94.38 119 LYS A O 1
ATOM 907 N N . ARG A 1 120 ? 2.146 0.422 -13.011 1.00 93.31 120 ARG A N 1
ATOM 908 C CA . ARG A 1 120 ? 3.573 0.397 -13.348 1.00 93.31 120 ARG A CA 1
ATOM 909 C C . ARG A 1 120 ? 3.941 1.670 -14.113 1.00 93.31 120 ARG A C 1
ATOM 911 O O . ARG A 1 120 ? 3.401 1.941 -15.184 1.00 93.31 120 ARG A O 1
ATOM 918 N N . LEU A 1 121 ? 4.913 2.415 -13.595 1.00 90.62 121 LEU A N 1
ATOM 919 C CA . LEU A 1 121 ? 5.381 3.686 -14.153 1.00 90.62 121 LEU A CA 1
ATOM 920 C C . LEU A 1 121 ? 6.708 3.538 -14.902 1.00 90.62 121 LEU A C 1
ATOM 922 O O . LEU A 1 121 ? 6.840 4.023 -16.024 1.00 90.62 121 LEU A O 1
ATOM 926 N N . LEU A 1 122 ? 7.688 2.846 -14.309 1.00 88.38 122 LEU A N 1
ATOM 927 C CA . LEU A 1 122 ? 9.044 2.702 -14.862 1.00 88.38 122 LEU A CA 1
ATOM 928 C C . LEU A 1 122 ? 9.714 1.392 -14.403 1.00 88.38 122 LEU A C 1
ATOM 930 O O . LEU A 1 122 ? 9.249 0.744 -13.469 1.00 88.38 122 LEU A O 1
ATOM 934 N N . GLY A 1 123 ? 10.822 1.019 -15.047 1.00 89.31 123 GLY A N 1
ATOM 935 C CA . GLY A 1 123 ? 11.683 -0.105 -14.672 1.00 89.31 123 GLY A CA 1
ATOM 936 C C . GLY A 1 123 ? 11.321 -1.438 -15.342 1.00 89.31 123 GLY A C 1
ATOM 937 O O . GLY A 1 123 ? 10.507 -1.460 -16.266 1.00 89.31 123 GLY A O 1
ATOM 938 N N . PRO A 1 124 ? 11.943 -2.546 -14.915 1.00 94.50 124 PRO A N 1
ATOM 939 C CA . PRO A 1 124 ? 11.917 -3.817 -15.645 1.00 94.50 124 PRO A CA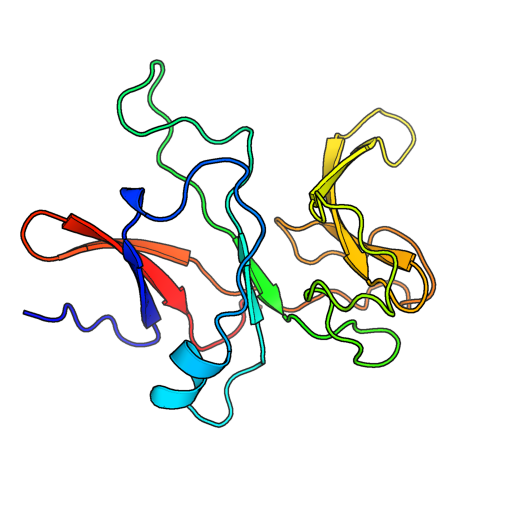 1
ATOM 940 C C . PRO A 1 124 ? 10.623 -4.629 -15.493 1.00 94.50 124 PRO A C 1
ATOM 942 O O . PRO A 1 124 ? 10.439 -5.609 -16.207 1.00 94.50 124 PRO A O 1
ATOM 945 N N . ALA A 1 125 ? 9.706 -4.243 -14.597 1.00 95.81 125 ALA A N 1
ATOM 946 C CA . ALA A 1 125 ? 8.363 -4.826 -14.592 1.00 95.81 125 ALA A CA 1
ATOM 947 C C . ALA A 1 125 ? 7.692 -4.595 -15.964 1.00 95.81 125 ALA A C 1
ATOM 949 O O . ALA A 1 125 ? 7.707 -3.445 -16.432 1.00 95.81 125 ALA A O 1
ATOM 950 N N . PRO A 1 126 ? 7.115 -5.639 -16.599 1.00 96.69 126 PRO A N 1
ATOM 951 C CA . PRO A 1 126 ? 6.534 -5.516 -17.931 1.00 96.69 126 PRO A CA 1
ATOM 952 C C . PRO A 1 126 ? 5.480 -4.400 -18.017 1.00 96.69 126 PRO A C 1
ATOM 954 O O . PRO A 1 126 ? 4.785 -4.128 -17.031 1.00 96.69 126 PRO A O 1
ATOM 957 N N . PRO A 1 127 ? 5.321 -3.746 -19.181 1.00 92.88 127 PRO A N 1
ATOM 958 C CA . PRO A 1 127 ? 4.233 -2.797 -19.395 1.00 92.88 127 PRO A CA 1
ATOM 959 C C . PRO A 1 127 ? 2.872 -3.420 -19.048 1.00 92.88 127 PRO A C 1
ATOM 961 O O . PRO A 1 127 ? 2.575 -4.536 -19.461 1.00 92.88 127 PRO A O 1
ATOM 964 N N . GLY A 1 128 ? 2.060 -2.708 -18.263 1.00 93.19 128 GLY A N 1
ATOM 965 C CA . GLY A 1 128 ? 0.750 -3.186 -17.799 1.00 93.19 128 GLY A CA 1
ATOM 966 C C . GLY A 1 128 ? 0.780 -4.131 -16.592 1.00 93.19 128 GLY A C 1
ATOM 967 O O . GLY A 1 128 ? -0.275 -4.414 -16.032 1.00 93.19 128 GLY A O 1
ATOM 968 N N . ALA A 1 129 ? 1.955 -4.575 -16.132 1.00 95.75 129 ALA A N 1
ATOM 969 C CA . ALA A 1 129 ? 2.082 -5.415 -14.942 1.00 95.75 129 ALA A CA 1
ATOM 970 C C . ALA A 1 129 ? 1.950 -4.574 -13.656 1.00 95.75 129 ALA A C 1
ATOM 972 O O . ALA A 1 129 ? 2.931 -4.319 -12.955 1.00 95.75 129 ALA A O 1
ATOM 973 N N . ASN A 1 130 ? 0.737 -4.099 -13.379 1.00 96.62 130 ASN A N 1
ATOM 974 C CA . ASN A 1 130 ? 0.402 -3.256 -12.231 1.00 96.62 130 ASN A CA 1
ATOM 975 C C . ASN A 1 130 ? 0.362 -4.062 -10.926 1.00 96.62 130 ASN A C 1
ATOM 977 O O . ASN A 1 130 ? 0.097 -5.263 -10.923 1.00 96.62 130 ASN A O 1
ATOM 981 N N . LEU A 1 131 ? 0.593 -3.390 -9.802 1.00 96.62 131 LEU A N 1
ATOM 982 C CA . LEU A 1 131 ? 0.326 -3.957 -8.485 1.00 96.62 131 LEU A CA 1
ATOM 983 C C . LEU A 1 131 ? -1.181 -3.970 -8.237 1.00 96.62 131 LEU A C 1
ATOM 985 O O . LEU A 1 131 ? -1.863 -2.986 -8.513 1.00 96.62 131 LEU A O 1
ATOM 989 N N . ALA A 1 132 ? -1.681 -5.070 -7.675 1.00 97.75 132 ALA A N 1
ATOM 990 C CA . ALA A 1 132 ? -3.062 -5.136 -7.215 1.00 97.75 132 ALA A CA 1
ATOM 991 C C . ALA A 1 132 ? -3.306 -4.085 -6.125 1.00 97.75 132 ALA A C 1
ATOM 993 O O . ALA A 1 132 ? -2.440 -3.875 -5.270 1.00 97.75 132 ALA A O 1
ATOM 994 N N . GLN A 1 133 ? -4.483 -3.466 -6.146 1.00 97.75 133 GLN A N 1
ATOM 995 C CA . GLN A 1 133 ? -4.902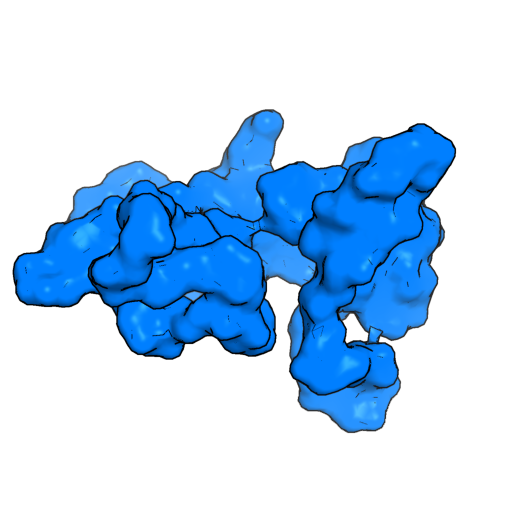 -2.494 -5.143 1.00 97.75 133 GLN A CA 1
ATOM 996 C C . GLN A 1 133 ? -5.976 -3.071 -4.239 1.00 97.75 133 GLN A C 1
ATOM 998 O O . GLN A 1 133 ? -6.699 -3.981 -4.632 1.00 97.75 133 GLN A O 1
ATOM 1003 N N . PHE A 1 134 ? -6.094 -2.513 -3.042 1.00 98.00 134 PHE A N 1
ATOM 1004 C CA . PHE A 1 134 ? -7.087 -2.915 -2.059 1.00 98.00 134 PHE A CA 1
ATOM 1005 C C . PHE A 1 134 ? -7.785 -1.672 -1.533 1.00 98.00 134 PHE A C 1
ATOM 1007 O O . PHE A 1 134 ? -7.131 -0.700 -1.149 1.00 98.00 134 PHE A O 1
ATOM 1014 N N . GLU A 1 135 ? -9.114 -1.708 -1.531 1.00 97.06 135 GLU A N 1
ATOM 1015 C CA . GLU A 1 135 ? -9.925 -0.606 -1.029 1.00 97.06 135 GLU A CA 1
ATOM 1016 C C . GLU A 1 135 ? -9.607 -0.347 0.448 1.00 97.06 135 GLU A C 1
ATOM 1018 O O . GLU A 1 135 ? -9.487 -1.283 1.245 1.00 97.06 135 GLU A O 1
ATOM 1023 N N . THR A 1 136 ? -9.491 0.928 0.814 1.00 96.38 136 THR A N 1
ATOM 1024 C CA . THR A 1 136 ? -9.338 1.367 2.202 1.00 96.38 136 THR A CA 1
ATOM 1025 C C . THR A 1 136 ? -10.567 2.147 2.642 1.00 96.38 136 THR A C 1
ATOM 1027 O O . THR A 1 136 ? -11.058 2.990 1.891 1.00 96.38 136 THR A O 1
ATOM 1030 N N . ARG A 1 137 ? -11.018 1.930 3.875 1.00 94.75 137 ARG A N 1
ATOM 1031 C CA . ARG A 1 137 ? -12.098 2.689 4.515 1.00 94.75 137 ARG A CA 1
ATOM 1032 C C . ARG A 1 137 ? -11.650 3.208 5.867 1.00 94.75 137 ARG A C 1
ATOM 1034 O O . ARG A 1 137 ? -10.748 2.641 6.478 1.00 94.75 137 ARG A O 1
ATOM 1041 N N . ILE A 1 138 ? -12.298 4.269 6.326 1.00 93.69 138 ILE A N 1
ATOM 1042 C CA . ILE A 1 138 ? -12.149 4.781 7.684 1.00 93.69 138 ILE A CA 1
ATOM 1043 C C . ILE A 1 138 ? -13.495 4.640 8.365 1.00 93.69 138 ILE A C 1
ATOM 1045 O O . ILE A 1 138 ? -14.495 5.111 7.832 1.00 93.69 138 ILE A O 1
ATOM 1049 N N . GLU A 1 139 ? -13.511 3.998 9.526 1.00 93.12 139 GLU A N 1
ATOM 1050 C CA . GLU A 1 139 ? -14.735 3.781 10.292 1.00 93.12 139 GLU A CA 1
ATOM 1051 C C . GLU A 1 139 ? -14.479 4.022 11.775 1.00 93.12 139 GLU A C 1
ATOM 1053 O O . GLU A 1 139 ? -13.419 3.675 12.310 1.00 93.12 139 GLU A O 1
ATOM 1058 N N . THR A 1 140 ? -15.470 4.607 12.442 1.00 92.12 140 THR A N 1
ATOM 1059 C CA . THR A 1 140 ? -15.417 4.869 13.879 1.00 92.12 140 THR A CA 1
ATOM 1060 C C . THR A 1 140 ? -15.789 3.608 14.652 1.00 92.12 140 THR A C 1
ATOM 1062 O O . THR A 1 140 ? -16.848 3.013 14.446 1.00 92.12 140 THR A O 1
ATOM 1065 N N . VAL A 1 141 ? -14.921 3.201 15.574 1.00 88.62 141 VAL A N 1
ATOM 1066 C CA . VAL A 1 141 ? -15.119 2.055 16.461 1.00 88.62 141 VAL A CA 1
ATOM 1067 C C . VAL A 1 141 ? -14.968 2.536 17.901 1.00 88.62 141 VAL A C 1
ATOM 1069 O O . VAL A 1 141 ? -13.860 2.694 18.411 1.00 88.62 141 VAL A O 1
ATOM 1072 N N . GLY A 1 142 ? -16.100 2.766 18.570 1.00 89.12 142 GLY A N 1
ATOM 1073 C CA . GLY A 1 142 ? -16.109 3.439 19.869 1.00 89.12 142 GLY A CA 1
ATOM 1074 C C . GLY A 1 142 ? -15.798 4.926 19.705 1.00 89.12 142 GLY A C 1
ATOM 1075 O O . GLY A 1 142 ? -16.518 5.617 18.992 1.00 89.12 142 GLY A O 1
ATOM 1076 N N . GLU A 1 143 ? -14.743 5.402 20.362 1.00 91.00 143 GLU A N 1
ATOM 1077 C CA . GLU A 1 143 ? -14.303 6.808 20.323 1.00 91.00 143 GLU A CA 1
ATOM 1078 C C . GLU A 1 143 ? -13.179 7.055 19.301 1.00 91.00 143 GLU A C 1
ATOM 1080 O O . GLU A 1 143 ? -12.820 8.198 19.034 1.00 91.00 143 GLU A O 1
ATOM 1085 N N . ASP A 1 144 ? -12.628 5.989 18.714 1.00 91.69 144 ASP A N 1
ATOM 1086 C CA . ASP A 1 144 ? -11.493 6.047 17.795 1.00 91.69 144 ASP A CA 1
ATOM 1087 C C . ASP A 1 144 ? -11.928 5.800 16.341 1.00 91.69 144 ASP A C 1
ATOM 1089 O O . ASP A 1 144 ? -12.835 5.008 16.075 1.00 91.69 144 ASP A O 1
ATOM 1093 N N . ALA A 1 145 ? -11.209 6.392 15.385 1.00 92.69 145 ALA A N 1
ATOM 1094 C CA . ALA A 1 145 ? -11.307 6.058 13.964 1.00 92.69 145 ALA A CA 1
ATOM 1095 C C . ALA A 1 145 ? -10.206 5.065 13.557 1.00 92.69 145 ALA A C 1
ATOM 1097 O O . ALA A 1 145 ? -9.033 5.247 13.898 1.00 92.69 145 ALA A O 1
ATOM 1098 N N . TYR A 1 146 ? -10.567 4.033 12.793 1.00 95.06 146 TYR A N 1
ATOM 1099 C CA . TYR A 1 146 ? -9.645 3.003 12.311 1.00 95.06 146 TYR A CA 1
ATOM 1100 C C . TYR A 1 146 ? -9.646 2.899 10.793 1.00 95.06 146 TYR A C 1
ATOM 1102 O O . TYR A 1 146 ? -10.675 3.079 10.144 1.00 95.06 146 TYR A O 1
ATOM 1110 N N . VAL A 1 147 ? -8.492 2.523 10.246 1.00 96.50 147 VAL A N 1
ATOM 1111 C CA . VAL A 1 147 ? -8.335 2.145 8.844 1.00 96.50 147 VAL A CA 1
ATOM 1112 C C . VAL A 1 147 ? -8.711 0.678 8.670 1.00 96.50 147 VAL A C 1
ATOM 1114 O O . VAL A 1 147 ? -8.167 -0.203 9.341 1.00 96.50 147 VAL A O 1
ATOM 1117 N N . PHE A 1 148 ? -9.606 0.419 7.728 1.00 97.12 148 PHE A N 1
ATOM 1118 C CA . PHE A 1 148 ? -10.015 -0.902 7.281 1.00 97.12 148 PHE A CA 1
ATOM 1119 C C . PHE A 1 148 ? -9.527 -1.138 5.855 1.00 97.12 148 PHE A C 1
ATOM 1121 O O . PHE A 1 148 ? -9.618 -0.243 5.018 1.00 97.12 148 PHE A O 1
ATOM 1128 N N . VAL A 1 149 ? -9.034 -2.339 5.558 1.00 97.56 149 VAL A N 1
ATOM 1129 C CA . VAL A 1 149 ? -8.542 -2.710 4.220 1.00 97.56 149 VAL A CA 1
ATOM 1130 C C . VAL A 1 149 ? -9.301 -3.921 3.698 1.00 97.56 149 VAL A C 1
ATOM 1132 O O . VAL A 1 149 ? -9.484 -4.896 4.428 1.00 97.56 149 VAL A O 1
ATOM 1135 N N . ALA A 1 150 ? -9.726 -3.869 2.438 1.00 97.62 150 ALA A N 1
ATOM 1136 C CA . ALA A 1 150 ? -10.409 -4.972 1.780 1.00 97.62 150 ALA A CA 1
ATOM 1137 C C . ALA A 1 150 ? -9.503 -6.209 1.640 1.00 97.62 150 ALA A C 1
ATOM 1139 O O . ALA A 1 150 ? -8.314 -6.121 1.313 1.00 97.62 150 ALA A O 1
ATOM 1140 N N . LEU A 1 151 ? -10.085 -7.390 1.847 1.00 96.19 151 LEU A N 1
ATOM 1141 C CA . LEU A 1 151 ? -9.415 -8.676 1.650 1.00 96.19 151 LEU A CA 1
ATOM 1142 C C . LEU A 1 151 ? -9.139 -8.944 0.166 1.00 96.19 151 LEU A C 1
ATOM 1144 O O . LEU A 1 151 ? -8.032 -9.367 -0.187 1.00 96.19 151 LEU A O 1
ATOM 1148 N N . ALA A 1 152 ? -10.120 -8.652 -0.691 1.00 95.81 152 ALA A N 1
ATOM 1149 C CA . ALA A 1 152 ? -10.036 -8.809 -2.137 1.00 95.81 152 ALA A CA 1
ATOM 1150 C C . ALA A 1 152 ? -9.435 -7.569 -2.811 1.00 95.81 152 ALA A C 1
ATOM 1152 O O . ALA A 1 152 ? -9.613 -6.444 -2.343 1.00 95.81 152 ALA A O 1
ATOM 1153 N N . ALA A 1 153 ? -8.726 -7.788 -3.920 1.00 93.75 153 ALA A N 1
ATOM 1154 C CA . ALA A 1 153 ? -8.215 -6.698 -4.740 1.00 93.75 153 ALA A CA 1
ATOM 1155 C C . ALA A 1 153 ? -9.346 -6.018 -5.526 1.00 93.75 153 ALA A C 1
ATOM 1157 O O . ALA A 1 153 ? -10.323 -6.672 -5.895 1.00 93.75 153 ALA A O 1
ATOM 1158 N N . THR A 1 154 ? -9.196 -4.727 -5.816 1.00 88.38 154 THR A N 1
ATOM 1159 C CA . THR A 1 154 ? -10.074 -4.026 -6.759 1.00 88.38 154 THR A CA 1
ATOM 1160 C C . THR A 1 154 ? -9.765 -4.479 -8.187 1.00 88.38 154 THR A C 1
ATOM 1162 O O . THR A 1 154 ? -8.601 -4.726 -8.520 1.00 88.38 154 THR A O 1
ATOM 1165 N N . ALA A 1 155 ? -10.812 -4.612 -9.003 1.00 62.44 155 ALA A N 1
ATOM 1166 C CA . ALA A 1 155 ? -10.701 -4.938 -10.425 1.00 62.44 155 ALA A CA 1
ATOM 1167 C C . ALA A 1 155 ? -10.130 -3.770 -11.241 1.00 62.44 155 ALA A C 1
ATOM 1169 O O . ALA A 1 155 ? -10.389 -2.606 -10.855 1.00 62.44 155 ALA A O 1
#